Protein AF-A0A3M1RL80-F1 (afdb_mon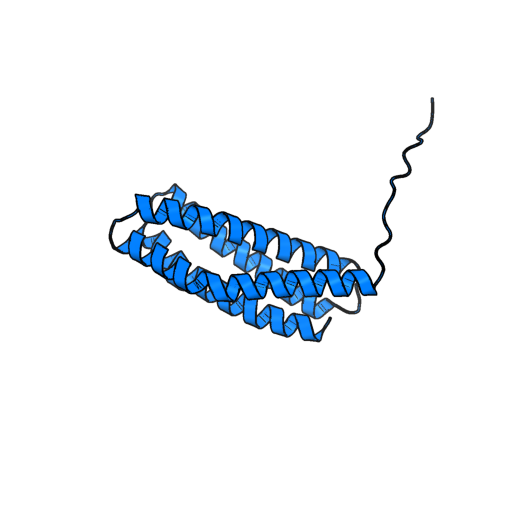omer)

Secondary structure (DSSP, 8-state):
--------------HHHHHHHHHHHHHHHHHHHHHHHHHHHHHHHHHHTT-HHHHHHHHHHHHHHHHHHHHHHHHHHHHHHTSTTT-HHHHHHHHHHHHHHHHHHHHHHHHHHTT-HHHHHHIIIIIIHHHHH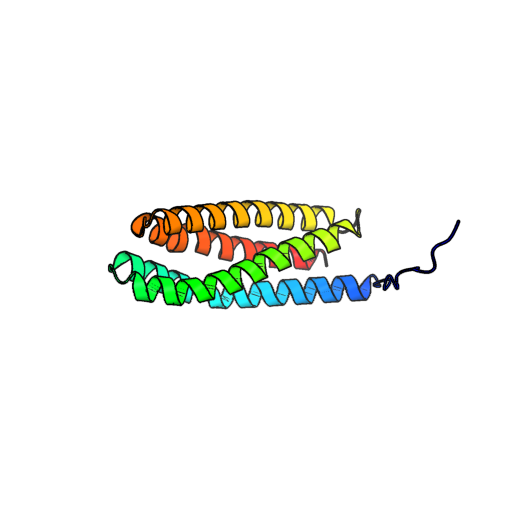HHHHHHHHHTTT-

Mean predicted aligned error: 6.66 Å

pLDDT: mean 86.74, std 13.27, range [39.88, 98.0]

Nearest PDB structures (foldseek):
  8tn1-assembly1_B  TM=6.258E-01  e=5.492E-02  synthetic construct
  6s18-assembly1_B  TM=5.644E-01  e=1.049E-01  Pseudomonas putida KT2440
  7waw-assembly1_A  TM=2.823E-01  e=8.370E+00  Candidatus Arsenophonus nilaparvatae
  8a1g-assembly1_C  TM=2.510E-01  e=9.246E+00  Homo sapiens

Sequence (146 aa):
MTTSEACKNEKIITKEELYELANQAILSAEEFCFSANDRIMNIAGNFRMGNEEAANEEFATVIDDLQMISQLLSDLKIMFDMEEDNFSKAKEIIFNEEQKFLTTVNEILDAQQKEDWILMADLLEFELTAFISSLNNNLKAVKKFI

Structure (mmCIF, N/CA/C/O backbone):
data_AF-A0A3M1RL80-F1
#
_entry.id   AF-A0A3M1RL80-F1
#
loop_
_atom_site.group_PDB
_atom_site.id
_atom_site.type_symbol
_atom_site.label_atom_id
_atom_site.label_alt_id
_atom_site.label_comp_id
_atom_site.label_asym_id
_atom_site.label_entity_id
_atom_site.label_seq_id
_atom_site.pdbx_PDB_ins_code
_atom_site.Cartn_x
_atom_site.Cartn_y
_atom_site.Cartn_z
_atom_site.occupancy
_atom_site.B_iso_or_equiv
_atom_site.auth_seq_id
_atom_site.auth_comp_id
_atom_site.auth_asym_id
_atom_site.auth_atom_id
_atom_site.pdbx_PDB_model_num
ATOM 1 N N . MET A 1 1 ? -2.324 32.127 -39.993 1.00 39.88 1 MET A N 1
ATOM 2 C CA . MET A 1 1 ? -1.850 30.840 -40.543 1.00 39.88 1 MET A CA 1
ATOM 3 C C . MET A 1 1 ? -0.359 30.779 -40.263 1.00 39.88 1 MET A C 1
ATOM 5 O O . MET A 1 1 ? 0.344 31.664 -40.719 1.00 39.88 1 MET A O 1
ATOM 9 N N . THR A 1 2 ? 0.015 30.006 -39.233 1.00 41.16 2 THR A N 1
ATOM 10 C CA . THR A 1 2 ? 0.824 28.755 -39.314 1.00 41.16 2 THR A CA 1
ATOM 11 C C . THR A 1 2 ? 2.324 29.072 -39.291 1.00 41.16 2 THR A C 1
ATOM 13 O O . THR A 1 2 ? 2.760 29.880 -40.091 1.00 41.16 2 THR A O 1
ATOM 16 N N . THR A 1 3 ? 3.167 28.543 -38.403 1.00 43.28 3 THR A N 1
ATOM 17 C CA . THR A 1 3 ? 3.102 27.324 -37.577 1.00 43.28 3 THR A CA 1
ATOM 18 C C . THR A 1 3 ? 4.124 27.414 -36.434 1.00 43.28 3 THR A C 1
ATOM 20 O O . THR A 1 3 ? 5.267 27.770 -36.674 1.00 43.28 3 THR A O 1
ATOM 23 N N . SER A 1 4 ? 3.690 27.038 -35.226 1.00 48.62 4 SER A N 1
ATOM 24 C CA . SER A 1 4 ? 4.363 26.111 -34.297 1.00 48.62 4 SER A CA 1
ATOM 25 C C . SER A 1 4 ? 5.903 26.139 -34.201 1.00 48.62 4 SER A C 1
ATOM 27 O O . SER A 1 4 ? 6.563 25.274 -34.771 1.00 48.62 4 SER A O 1
ATOM 29 N N . GLU A 1 5 ? 6.456 27.004 -33.349 1.00 47.84 5 GLU A N 1
ATOM 30 C CA . GLU A 1 5 ? 7.741 26.753 -32.673 1.00 47.84 5 GLU A CA 1
ATOM 31 C C . GLU A 1 5 ? 7.481 26.431 -31.198 1.00 47.84 5 GLU A C 1
ATOM 33 O O . GLU A 1 5 ? 7.495 27.289 -30.323 1.00 47.84 5 GLU A O 1
ATOM 38 N N . ALA A 1 6 ? 7.191 25.162 -30.933 1.00 45.91 6 ALA A N 1
ATOM 39 C CA . ALA A 1 6 ? 7.261 24.583 -29.599 1.00 45.91 6 ALA A CA 1
ATOM 40 C C . ALA A 1 6 ? 7.693 23.119 -29.741 1.00 45.91 6 ALA A C 1
ATOM 42 O O . ALA A 1 6 ? 6.968 22.199 -29.365 1.00 45.91 6 ALA A O 1
ATOM 43 N N . CYS A 1 7 ? 8.867 22.892 -30.340 1.00 41.84 7 CYS A N 1
ATOM 44 C CA . CYS A 1 7 ? 9.560 21.621 -30.156 1.00 41.84 7 CYS A CA 1
ATOM 45 C C . CYS A 1 7 ? 10.005 21.565 -28.696 1.00 41.84 7 CYS A C 1
ATOM 47 O O . CYS A 1 7 ? 10.957 22.226 -28.285 1.00 41.84 7 CYS A O 1
ATOM 49 N N . LYS A 1 8 ? 9.222 20.828 -27.911 1.00 49.59 8 LYS A N 1
ATOM 50 C CA . LYS A 1 8 ? 9.506 20.457 -26.532 1.00 49.59 8 LYS A CA 1
ATOM 51 C C . LYS A 1 8 ? 10.906 19.846 -26.457 1.00 49.59 8 LYS A C 1
ATOM 53 O O . LYS A 1 8 ? 11.241 18.962 -27.239 1.00 49.59 8 LYS A O 1
ATOM 58 N N . ASN A 1 9 ? 11.692 20.311 -25.491 1.00 43.69 9 ASN A N 1
ATOM 59 C CA . ASN A 1 9 ? 12.880 19.615 -25.011 1.00 43.69 9 ASN A CA 1
ATOM 60 C C . ASN A 1 9 ? 12.437 18.291 -24.369 1.00 43.69 9 ASN A C 1
ATOM 62 O O . ASN A 1 9 ? 12.248 18.219 -23.156 1.00 43.69 9 ASN A O 1
ATOM 66 N N . GLU A 1 10 ? 12.215 17.254 -25.170 1.00 50.84 10 GLU A N 1
ATOM 67 C CA . GLU A 1 10 ? 12.104 15.888 -24.665 1.00 50.84 10 GLU A CA 1
ATOM 68 C C . GLU A 1 10 ? 13.522 15.422 -24.329 1.00 50.84 10 GLU A C 1
ATOM 70 O O . GLU A 1 10 ? 14.344 15.164 -25.209 1.00 50.84 10 GLU A O 1
ATOM 75 N N . LYS A 1 11 ? 13.850 15.410 -23.032 1.00 59.22 11 LYS A N 1
ATOM 76 C CA . LYS A 1 11 ? 15.106 14.838 -22.549 1.00 59.22 11 LYS A CA 1
ATOM 77 C C . LYS A 1 11 ? 15.066 13.342 -22.865 1.00 59.22 11 LYS A C 1
ATOM 79 O O . LYS A 1 11 ? 14.300 12.608 -22.248 1.00 59.22 11 LYS A O 1
ATOM 84 N N . ILE A 1 12 ? 15.871 12.906 -23.830 1.00 67.56 12 ILE A N 1
ATOM 85 C CA . ILE A 1 12 ? 16.090 11.483 -24.098 1.00 67.56 12 ILE A CA 1
ATOM 86 C C . ILE A 1 12 ? 16.845 10.929 -22.888 1.00 67.56 12 ILE A C 1
ATOM 88 O O . ILE A 1 12 ? 17.990 11.311 -22.655 1.00 67.56 12 ILE A O 1
ATOM 92 N N . ILE A 1 13 ? 16.180 10.092 -22.096 1.00 72.19 13 ILE A N 1
ATOM 93 C CA . ILE A 1 13 ? 16.793 9.362 -20.984 1.00 72.19 13 ILE A CA 1
ATOM 94 C C . ILE A 1 13 ? 17.523 8.155 -21.578 1.00 72.19 13 ILE A C 1
ATOM 96 O O . ILE A 1 13 ? 16.987 7.449 -22.434 1.00 72.19 13 ILE A O 1
ATOM 100 N N . THR A 1 14 ? 18.767 7.943 -21.167 1.00 81.12 14 THR A N 1
ATOM 101 C CA . THR A 1 14 ? 19.545 6.772 -21.574 1.00 81.12 14 THR A CA 1
ATOM 102 C C . THR A 1 14 ? 19.075 5.521 -20.832 1.00 81.12 14 THR A C 1
ATOM 104 O O . THR A 1 14 ? 18.502 5.597 -19.747 1.00 81.12 14 THR A O 1
ATOM 107 N N . LYS A 1 15 ? 19.351 4.338 -21.390 1.00 79.06 15 LYS A N 1
ATOM 108 C CA . LYS A 1 15 ? 19.045 3.066 -20.721 1.00 79.06 15 LYS A CA 1
ATOM 109 C C . LYS A 1 15 ? 19.686 2.987 -19.331 1.00 79.06 15 LYS A C 1
ATOM 111 O O . LYS A 1 15 ? 19.033 2.574 -18.390 1.00 79.06 15 LYS A O 1
ATOM 116 N N . GLU A 1 16 ? 20.932 3.422 -19.180 1.00 82.94 16 GLU A N 1
ATOM 117 C CA . GLU A 1 16 ? 21.629 3.419 -17.886 1.00 82.94 16 GLU A CA 1
ATOM 118 C C . GLU A 1 16 ? 20.925 4.311 -16.849 1.00 82.94 16 GLU A C 1
ATOM 120 O O . GLU A 1 16 ? 20.613 3.846 -15.755 1.00 82.94 16 GLU A O 1
ATOM 125 N N . GLU A 1 17 ? 20.549 5.538 -17.229 1.00 83.12 17 GLU A N 1
ATOM 126 C CA . GLU A 1 17 ? 19.779 6.446 -16.365 1.00 83.12 17 GLU A CA 1
ATOM 127 C C . GLU A 1 17 ? 18.405 5.866 -15.978 1.00 83.12 17 GLU A C 1
ATOM 129 O O . GLU A 1 17 ? 17.948 6.061 -14.853 1.00 83.12 17 GLU A O 1
ATOM 134 N N . LEU A 1 18 ? 17.743 5.127 -16.877 1.00 81.56 18 LEU A N 1
ATOM 135 C CA . LEU A 1 18 ? 16.462 4.469 -16.590 1.00 81.56 18 LEU A CA 1
ATOM 136 C C . LEU A 1 18 ? 16.607 3.399 -15.494 1.00 81.56 18 LEU A C 1
ATOM 138 O O . LEU A 1 18 ? 15.780 3.318 -14.587 1.00 81.56 18 LEU A O 1
ATOM 142 N N . TYR A 1 19 ? 17.674 2.600 -15.555 1.00 83.94 19 TYR A N 1
ATOM 143 C CA . TYR A 1 19 ? 17.965 1.563 -14.562 1.00 83.94 19 TYR A CA 1
ATOM 144 C C . TYR A 1 19 ? 18.367 2.170 -13.211 1.00 83.94 19 TYR A C 1
ATOM 146 O O . TYR A 1 19 ? 17.979 1.651 -12.163 1.00 83.94 19 TYR A O 1
ATOM 154 N N . GLU A 1 20 ? 19.119 3.275 -13.207 1.00 86.56 20 GLU A N 1
ATOM 155 C CA . GLU A 1 20 ? 19.445 4.006 -11.978 1.00 86.56 20 GLU A CA 1
ATOM 156 C C . GLU A 1 20 ? 18.190 4.570 -11.303 1.00 86.56 20 GLU A C 1
ATOM 158 O O . GLU A 1 20 ? 18.013 4.388 -10.096 1.00 86.56 20 GLU A O 1
ATOM 163 N N . LEU A 1 21 ? 17.290 5.188 -12.075 1.00 85.75 21 LEU A N 1
ATOM 164 C CA . LEU A 1 21 ? 16.017 5.707 -11.568 1.00 85.75 21 LEU A CA 1
ATOM 165 C C . LEU A 1 21 ? 15.137 4.591 -10.998 1.00 85.75 21 LEU A C 1
ATOM 167 O O . LEU A 1 21 ? 14.611 4.734 -9.894 1.00 85.75 21 LEU A O 1
ATOM 171 N N . ALA A 1 22 ? 15.024 3.460 -11.700 1.00 86.19 22 ALA A N 1
ATOM 172 C CA . ALA A 1 22 ? 14.269 2.311 -11.212 1.00 86.19 22 ALA A CA 1
ATOM 173 C C . ALA A 1 22 ? 14.864 1.752 -9.908 1.00 86.19 22 ALA A C 1
ATOM 175 O O . ALA A 1 22 ? 14.131 1.443 -8.970 1.00 86.19 22 ALA A O 1
ATOM 176 N N . ASN A 1 23 ? 16.194 1.671 -9.802 1.00 88.75 23 ASN A N 1
ATOM 177 C CA . ASN A 1 23 ? 16.857 1.221 -8.579 1.00 88.75 23 ASN A CA 1
ATOM 178 C C . ASN A 1 23 ? 16.646 2.181 -7.403 1.00 88.75 23 ASN A C 1
ATOM 180 O O . ASN A 1 23 ? 16.370 1.720 -6.295 1.00 88.75 23 ASN A O 1
ATOM 184 N N . GLN A 1 24 ? 16.747 3.494 -7.628 1.00 89.00 24 GLN A N 1
ATOM 185 C CA . GLN A 1 24 ? 16.472 4.500 -6.598 1.00 89.00 24 GLN A CA 1
ATOM 186 C C . GLN A 1 24 ? 15.025 4.421 -6.119 1.00 89.00 24 GLN A C 1
ATOM 188 O O . GLN A 1 24 ? 14.791 4.365 -4.914 1.00 89.00 24 GLN A O 1
ATOM 193 N N . ALA A 1 25 ? 14.076 4.322 -7.053 1.00 86.62 25 ALA A N 1
ATOM 194 C CA . ALA A 1 25 ? 12.671 4.113 -6.739 1.00 86.62 25 ALA A CA 1
ATOM 195 C C . ALA A 1 25 ? 12.497 2.873 -5.850 1.00 86.62 25 ALA A C 1
ATOM 197 O O . ALA A 1 25 ? 11.950 2.967 -4.756 1.00 86.62 25 ALA A O 1
ATOM 198 N N . ILE A 1 26 ? 13.045 1.720 -6.239 1.00 88.94 26 ILE A N 1
ATOM 199 C CA . ILE A 1 26 ? 12.896 0.499 -5.437 1.00 88.94 26 ILE A CA 1
ATOM 200 C C . ILE A 1 26 ? 13.514 0.642 -4.039 1.00 88.94 26 ILE A C 1
ATOM 202 O O . ILE A 1 26 ? 12.924 0.171 -3.069 1.00 88.94 26 ILE A O 1
ATOM 206 N N . LEU A 1 27 ? 14.678 1.286 -3.914 1.00 89.69 27 LEU A N 1
ATOM 207 C CA . LEU A 1 27 ? 15.306 1.528 -2.611 1.00 89.69 27 LEU A CA 1
ATOM 208 C C . LEU A 1 27 ? 14.411 2.373 -1.698 1.00 89.69 27 LEU A C 1
ATOM 210 O O . LEU A 1 27 ? 14.193 1.991 -0.551 1.00 89.69 27 LEU A O 1
ATOM 214 N N . SER A 1 28 ? 13.826 3.455 -2.214 1.00 87.12 28 SER A N 1
ATOM 215 C CA . SER A 1 28 ? 12.900 4.289 -1.442 1.00 87.12 28 SER A CA 1
ATOM 216 C C . SER A 1 28 ? 11.660 3.516 -0.978 1.00 87.12 28 SER A C 1
ATOM 218 O O . SER A 1 28 ? 11.232 3.670 0.167 1.00 87.12 28 SER A O 1
ATOM 220 N N . ALA A 1 29 ? 11.102 2.630 -1.812 1.00 87.75 29 ALA A N 1
ATOM 221 C CA . ALA A 1 29 ? 9.987 1.781 -1.384 1.00 87.75 29 ALA A CA 1
ATOM 222 C C . ALA A 1 29 ? 10.391 0.762 -0.308 1.00 87.75 29 ALA A C 1
ATOM 224 O O . ALA A 1 29 ? 9.608 0.497 0.603 1.00 87.75 29 ALA A O 1
ATOM 225 N N . GLU A 1 30 ? 11.591 0.183 -0.384 1.00 89.56 30 GLU A N 1
ATOM 226 C CA . GLU A 1 30 ? 12.085 -0.736 0.647 1.00 89.56 30 GLU A CA 1
ATOM 227 C C . GLU A 1 30 ? 12.272 -0.035 2.002 1.00 89.56 30 GLU A C 1
ATOM 229 O O . GLU A 1 30 ? 11.908 -0.603 3.035 1.00 89.56 30 GLU A O 1
ATOM 234 N N . GLU A 1 31 ? 12.787 1.198 2.008 1.00 87.56 31 GLU A N 1
ATOM 235 C CA . GLU A 1 31 ? 12.930 2.025 3.216 1.00 87.56 31 GLU A CA 1
ATOM 236 C C . GLU A 1 31 ? 11.573 2.351 3.854 1.00 87.56 31 GLU A C 1
ATOM 238 O O . GLU A 1 31 ? 11.406 2.233 5.075 1.00 87.56 31 GLU A O 1
ATOM 243 N N . PHE A 1 32 ? 10.572 2.683 3.032 1.00 85.75 32 PHE A N 1
ATOM 244 C CA . PHE A 1 32 ? 9.195 2.816 3.501 1.00 85.75 32 PHE A CA 1
ATOM 245 C C . PHE A 1 32 ? 8.697 1.507 4.122 1.00 85.75 32 PHE A C 1
ATOM 247 O O . PHE A 1 32 ? 8.270 1.500 5.275 1.00 85.75 32 PHE A O 1
ATOM 254 N N . CYS A 1 33 ? 8.808 0.385 3.403 1.00 87.69 33 CYS A N 1
ATOM 255 C CA . CYS A 1 33 ? 8.305 -0.904 3.881 1.00 87.69 33 CYS A CA 1
ATOM 256 C C . CYS A 1 33 ? 8.926 -1.310 5.226 1.00 87.69 33 CYS A C 1
ATOM 258 O O . CYS A 1 33 ? 8.269 -1.947 6.047 1.00 87.69 33 CYS A O 1
ATOM 260 N N . PHE A 1 34 ? 10.191 -0.952 5.455 1.00 84.44 34 PHE A N 1
ATOM 261 C CA . PHE A 1 34 ? 10.886 -1.231 6.708 1.00 84.44 34 PHE A CA 1
ATOM 262 C C . PHE A 1 34 ? 10.378 -0.380 7.881 1.00 84.44 34 PHE A C 1
ATOM 264 O O . PHE A 1 34 ? 10.305 -0.875 9.002 1.00 84.44 34 PHE A O 1
ATOM 271 N N . SER A 1 35 ? 10.028 0.885 7.637 1.00 84.50 35 SER A N 1
ATOM 272 C CA . SER A 1 35 ? 9.644 1.841 8.687 1.00 84.50 35 SER A CA 1
ATOM 273 C C . SER A 1 35 ? 8.135 1.933 8.946 1.00 84.50 35 SER A C 1
ATOM 275 O O . SER A 1 35 ? 7.724 2.422 9.998 1.00 84.50 35 SER A O 1
ATOM 277 N N . ALA A 1 36 ? 7.303 1.460 8.016 1.00 87.06 36 ALA A N 1
ATOM 278 C CA . ALA A 1 36 ? 5.857 1.651 8.063 1.00 87.06 36 ALA A CA 1
ATOM 279 C C . ALA A 1 36 ? 5.126 0.718 9.041 1.00 87.06 36 ALA A C 1
ATOM 281 O O . ALA A 1 36 ? 4.168 1.149 9.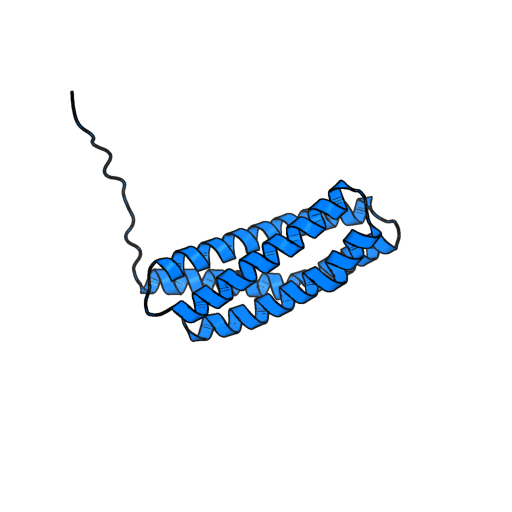679 1.00 87.06 36 ALA A O 1
ATOM 282 N N . ASN A 1 37 ? 5.571 -0.536 9.185 1.00 87.69 37 ASN A N 1
ATOM 283 C CA . ASN A 1 37 ? 4.818 -1.559 9.923 1.00 87.69 37 ASN A CA 1
ATOM 284 C C . ASN A 1 37 ? 4.544 -1.173 11.382 1.00 87.69 37 ASN A C 1
ATOM 286 O O . ASN A 1 37 ? 3.396 -1.224 11.811 1.00 87.69 37 ASN A O 1
ATOM 290 N N . ASP A 1 38 ? 5.562 -0.749 12.132 1.00 90.25 38 ASP A N 1
ATOM 291 C CA . ASP A 1 38 ? 5.385 -0.416 13.552 1.00 90.25 38 ASP A CA 1
ATOM 292 C C . ASP A 1 38 ? 4.425 0.769 13.742 1.00 90.25 38 ASP A C 1
ATOM 294 O O . ASP A 1 38 ? 3.588 0.751 14.645 1.00 90.25 38 ASP A O 1
ATOM 298 N N . ARG A 1 39 ? 4.490 1.770 12.850 1.00 92.12 39 ARG A N 1
ATOM 299 C CA . ARG A 1 39 ? 3.573 2.923 12.860 1.00 92.12 39 ARG A CA 1
ATOM 300 C C . ARG A 1 39 ? 2.139 2.497 12.559 1.00 92.12 39 ARG A C 1
ATOM 302 O O . ARG A 1 39 ? 1.224 2.864 13.284 1.00 92.12 39 ARG A O 1
ATOM 309 N N . ILE A 1 40 ? 1.942 1.676 11.529 1.00 94.75 40 ILE A N 1
ATOM 310 C CA . ILE A 1 40 ? 0.619 1.166 11.140 1.00 94.75 40 ILE A CA 1
ATOM 311 C C . ILE A 1 40 ? -0.009 0.359 12.279 1.00 94.75 40 ILE A C 1
ATOM 313 O O . ILE A 1 40 ? -1.183 0.551 12.596 1.00 94.75 40 ILE A O 1
ATOM 317 N N . MET A 1 41 ? 0.779 -0.490 12.943 1.00 94.75 41 MET A N 1
ATOM 318 C CA . MET A 1 41 ? 0.321 -1.260 14.101 1.00 94.75 41 MET A CA 1
ATOM 319 C C . MET A 1 41 ? -0.058 -0.358 15.282 1.00 94.75 41 MET A C 1
ATOM 321 O O . MET A 1 41 ? -1.052 -0.622 15.959 1.00 94.75 41 MET A O 1
ATOM 325 N N . ASN A 1 42 ? 0.699 0.716 15.524 1.00 95.19 42 ASN A N 1
ATOM 326 C CA . ASN A 1 42 ? 0.378 1.697 16.560 1.00 95.19 42 ASN A CA 1
ATOM 327 C C . ASN A 1 42 ? -0.953 2.416 16.274 1.00 95.19 42 ASN A C 1
ATOM 329 O O . ASN A 1 42 ? -1.824 2.477 17.142 1.00 95.19 42 ASN A O 1
ATOM 333 N N . ILE A 1 43 ? -1.151 2.876 15.035 1.00 96.38 43 ILE A N 1
ATOM 334 C CA . ILE A 1 43 ? -2.396 3.516 14.586 1.00 96.38 43 ILE A CA 1
ATOM 335 C C . ILE A 1 43 ? -3.587 2.565 14.757 1.00 96.38 43 ILE A C 1
ATOM 337 O O . ILE A 1 43 ? -4.602 2.943 15.345 1.00 96.38 43 ILE A O 1
ATOM 341 N N . ALA A 1 44 ? -3.460 1.317 14.293 1.00 97.06 44 ALA A N 1
ATOM 342 C CA . ALA A 1 44 ? -4.500 0.301 14.448 1.00 97.06 44 ALA A CA 1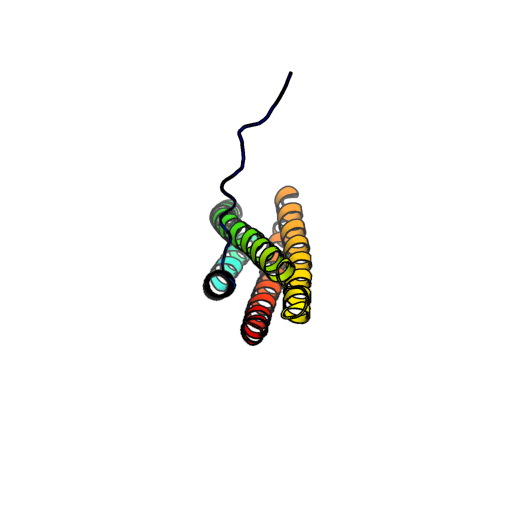
ATOM 343 C C . ALA A 1 44 ? -4.842 0.068 15.930 1.00 97.06 44 ALA A C 1
ATOM 345 O O . ALA A 1 44 ? -6.015 0.017 16.306 1.00 97.06 44 ALA A O 1
ATOM 346 N N . GLY A 1 45 ? -3.823 0.004 16.794 1.00 96.62 45 GLY A N 1
ATOM 347 C CA . GLY A 1 45 ? -3.992 -0.079 18.243 1.00 96.62 45 GLY A CA 1
ATOM 348 C C . GLY A 1 45 ? -4.779 1.100 18.821 1.00 96.62 45 GLY A C 1
ATOM 349 O O . GLY A 1 45 ? -5.701 0.886 19.610 1.00 96.62 45 GLY A O 1
ATOM 350 N N . ASN A 1 46 ? -4.476 2.330 18.397 1.00 97.19 46 ASN A N 1
ATOM 351 C CA . ASN A 1 46 ? -5.194 3.526 18.841 1.00 97.19 46 ASN A CA 1
ATOM 352 C C . ASN A 1 46 ? -6.672 3.507 18.426 1.00 97.19 46 ASN A C 1
ATOM 354 O O . ASN A 1 46 ? -7.530 3.797 19.262 1.00 97.19 46 ASN A O 1
ATOM 358 N N . PHE A 1 47 ? -6.994 3.081 17.200 1.00 97.19 47 PHE A N 1
ATOM 359 C CA . PHE A 1 47 ? -8.389 2.884 16.790 1.00 97.19 47 PHE A CA 1
ATOM 360 C C . PHE A 1 47 ? -9.104 1.836 17.657 1.00 97.19 47 PHE A C 1
ATOM 362 O O . PHE A 1 47 ? -10.217 2.081 18.119 1.00 97.19 47 PHE A O 1
ATOM 369 N N . ARG A 1 48 ? -8.459 0.702 17.978 1.00 95.62 48 ARG A N 1
ATOM 370 C CA . ARG A 1 48 ? -9.050 -0.326 18.864 1.00 95.62 48 ARG A CA 1
ATOM 371 C C . ARG A 1 48 ? -9.285 0.166 20.295 1.00 95.62 48 ARG A C 1
ATOM 373 O O . ARG A 1 48 ? -10.183 -0.335 20.969 1.00 95.62 48 ARG A O 1
ATOM 380 N N . MET A 1 49 ? -8.472 1.105 20.772 1.00 96.62 49 MET A N 1
ATOM 381 C CA . MET A 1 49 ? -8.595 1.685 22.113 1.00 96.62 49 MET A CA 1
ATOM 382 C C . MET A 1 49 ? -9.622 2.823 22.195 1.00 96.62 49 MET A C 1
ATOM 384 O O . MET A 1 49 ? -9.881 3.299 23.299 1.00 96.62 49 MET A O 1
ATOM 388 N N . GLY A 1 50 ? -10.215 3.240 21.070 1.00 95.00 50 GLY A N 1
ATOM 389 C CA . GLY A 1 50 ? -11.117 4.394 21.015 1.00 95.00 50 GLY A CA 1
ATOM 390 C C . GLY A 1 50 ? -10.385 5.735 21.130 1.00 95.00 50 GLY A C 1
ATOM 391 O O . GLY A 1 50 ? -10.912 6.681 21.705 1.00 95.00 50 GLY A O 1
ATOM 392 N N . ASN A 1 51 ? -9.135 5.795 20.658 1.00 96.69 51 ASN A N 1
ATOM 393 C CA . ASN A 1 51 ? -8.326 7.013 20.587 1.00 96.69 51 ASN A CA 1
ATOM 394 C C . ASN A 1 51 ? -8.289 7.534 19.140 1.00 96.69 51 ASN A C 1
ATOM 396 O O . ASN A 1 51 ? -7.216 7.696 18.555 1.00 96.69 51 ASN A O 1
ATOM 400 N N . GLU A 1 52 ? -9.450 7.748 18.522 1.00 94.69 52 GLU A N 1
ATOM 401 C CA . GLU A 1 52 ? -9.551 7.965 17.075 1.00 94.69 52 GLU A CA 1
ATOM 402 C C . GLU A 1 52 ? -8.962 9.301 16.621 1.00 94.69 52 GLU A C 1
ATOM 404 O O . GLU A 1 52 ? -8.450 9.393 15.511 1.00 94.69 52 GLU A O 1
ATOM 409 N N . GLU A 1 53 ? -9.008 10.336 17.461 1.00 93.94 53 GLU A N 1
ATOM 410 C CA . GLU A 1 53 ? -8.423 11.647 17.147 1.00 93.94 53 GLU A CA 1
ATOM 411 C C . GLU A 1 53 ? -6.905 11.528 16.940 1.00 93.94 53 GLU A C 1
ATOM 413 O O . GLU A 1 53 ? -6.394 11.860 15.871 1.00 93.94 53 GLU A O 1
ATOM 418 N N . ALA A 1 54 ? -6.203 10.933 17.910 1.00 93.88 54 ALA A N 1
ATOM 419 C CA . ALA A 1 54 ? -4.766 10.680 17.816 1.00 93.88 54 ALA A CA 1
ATOM 420 C C . ALA A 1 54 ? -4.422 9.698 16.683 1.00 93.88 54 ALA A C 1
ATOM 422 O O . ALA A 1 54 ? -3.445 9.900 15.961 1.00 93.88 54 ALA A O 1
ATOM 423 N N . ALA A 1 55 ? -5.237 8.651 16.496 1.00 95.62 55 ALA A N 1
ATOM 424 C CA . ALA A 1 55 ? -5.047 7.693 15.410 1.00 95.62 55 ALA A CA 1
ATOM 425 C C . ALA A 1 55 ? -5.163 8.360 14.033 1.00 95.62 55 ALA A C 1
ATOM 427 O O . ALA A 1 55 ? -4.355 8.078 13.155 1.00 95.62 55 ALA A O 1
ATOM 428 N N . ASN A 1 56 ? -6.134 9.258 13.840 1.00 93.69 56 ASN A N 1
ATOM 429 C 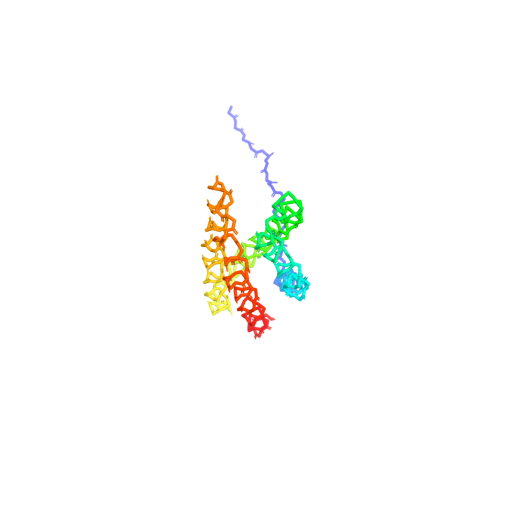CA . ASN A 1 56 ? -6.320 9.979 12.582 1.00 93.69 5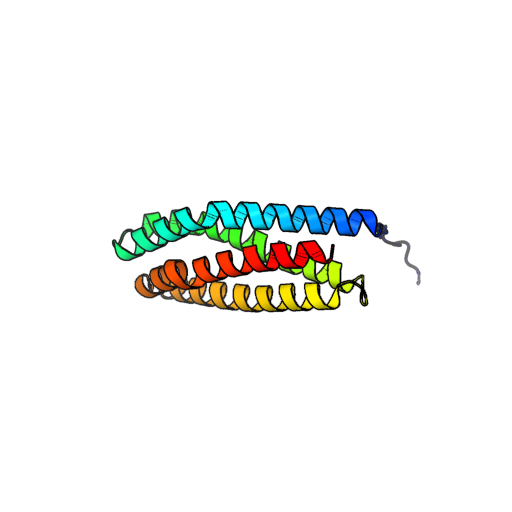6 ASN A CA 1
ATOM 430 C C . ASN A 1 56 ? -5.184 10.971 12.302 1.00 93.69 56 ASN A C 1
ATOM 432 O O . ASN A 1 56 ? -4.751 11.077 11.155 1.00 93.69 56 ASN A O 1
ATOM 436 N N . GLU A 1 57 ? -4.680 11.669 13.324 1.00 93.44 57 GLU A N 1
ATOM 437 C CA . GLU A 1 57 ? -3.507 12.542 13.178 1.00 93.44 57 GLU A CA 1
ATOM 438 C C . GLU A 1 57 ? -2.274 11.754 12.717 1.00 93.44 57 GLU A C 1
ATOM 440 O O . GLU A 1 57 ? -1.590 12.156 11.775 1.00 93.44 57 GLU A O 1
ATOM 445 N N . GLU A 1 58 ? -2.011 10.603 13.339 1.00 91.88 58 GLU A N 1
ATOM 446 C CA . GLU A 1 58 ? -0.894 9.737 12.957 1.00 91.88 58 GLU A CA 1
ATOM 447 C C . GLU A 1 58 ? -1.137 9.090 11.580 1.00 91.88 58 GLU A C 1
ATOM 449 O O . GLU A 1 58 ? -0.232 9.050 10.743 1.00 91.88 58 GLU A O 1
ATOM 454 N N . PHE A 1 59 ? -2.370 8.672 11.283 1.00 93.12 59 PHE A N 1
ATOM 455 C CA . PHE A 1 59 ? -2.739 8.088 9.994 1.00 93.12 59 PHE A CA 1
ATOM 456 C C . PHE A 1 59 ? -2.565 9.061 8.825 1.00 93.12 59 PHE A C 1
ATOM 458 O O . PHE A 1 59 ? -2.119 8.642 7.758 1.00 93.12 59 PHE A O 1
ATOM 465 N N . ALA A 1 60 ? -2.823 10.358 9.016 1.00 90.44 60 ALA A N 1
ATOM 466 C CA . ALA A 1 60 ? -2.579 11.367 7.986 1.00 90.44 60 ALA A CA 1
ATOM 467 C C . ALA A 1 60 ? -1.119 11.358 7.495 1.00 90.44 60 ALA A C 1
ATOM 469 O O . ALA A 1 60 ? -0.876 11.514 6.302 1.00 90.44 60 ALA A O 1
ATOM 470 N N . THR A 1 61 ? -0.157 11.088 8.384 1.00 86.12 61 THR A N 1
ATOM 471 C CA . THR A 1 61 ? 1.260 10.970 7.996 1.00 86.12 61 THR A CA 1
ATOM 472 C C . THR A 1 61 ? 1.546 9.709 7.178 1.00 86.12 61 THR A C 1
ATOM 474 O O . THR A 1 61 ? 2.385 9.728 6.282 1.00 86.12 61 THR A O 1
ATOM 477 N N . VAL A 1 62 ? 0.810 8.621 7.428 1.00 88.50 62 VAL A N 1
ATOM 478 C CA . VAL A 1 62 ? 0.911 7.383 6.643 1.00 88.50 62 VAL A CA 1
ATOM 479 C C . VAL A 1 62 ? 0.290 7.558 5.259 1.00 88.50 62 VAL A C 1
ATOM 481 O O . VAL A 1 62 ? 0.797 6.982 4.303 1.00 88.50 62 VAL A O 1
ATOM 484 N N . ILE A 1 63 ? -0.756 8.377 5.106 1.00 89.62 63 ILE A N 1
ATOM 485 C CA . ILE A 1 63 ? -1.347 8.671 3.789 1.00 89.62 63 ILE A CA 1
ATOM 486 C C . ILE A 1 63 ? -0.307 9.272 2.836 1.00 89.62 63 ILE 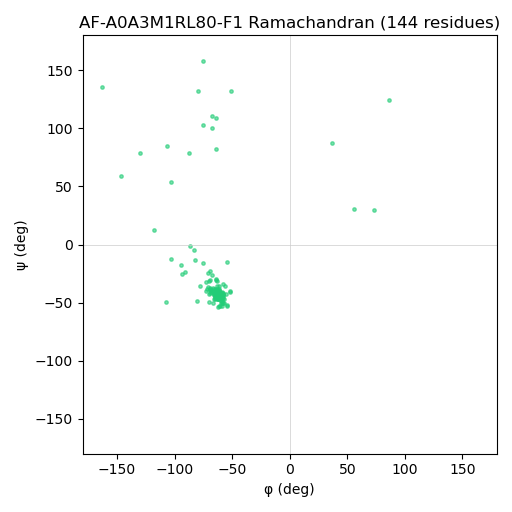A C 1
ATOM 488 O O . ILE A 1 63 ? -0.252 8.855 1.679 1.00 89.62 63 ILE A O 1
ATOM 492 N N . ASP A 1 64 ? 0.526 10.202 3.304 1.00 86.31 64 ASP A N 1
ATOM 493 C CA . ASP A 1 64 ? 1.580 10.804 2.478 1.00 86.31 64 ASP A CA 1
ATOM 494 C C . ASP A 1 64 ? 2.575 9.742 1.984 1.00 86.31 64 ASP A C 1
ATOM 496 O O . ASP A 1 64 ? 2.926 9.696 0.800 1.00 86.31 64 ASP A O 1
ATOM 500 N N . ASP A 1 65 ? 2.969 8.821 2.865 1.00 87.19 65 ASP A N 1
ATOM 501 C CA . ASP A 1 65 ? 3.841 7.713 2.490 1.00 87.19 65 ASP A CA 1
ATOM 502 C C . ASP A 1 65 ? 3.163 6.756 1.486 1.00 87.19 65 ASP A C 1
ATOM 504 O O . ASP A 1 65 ? 3.787 6.293 0.527 1.00 87.19 65 ASP A O 1
ATOM 508 N N . LEU A 1 66 ? 1.869 6.470 1.667 1.00 90.38 66 LEU A N 1
ATOM 509 C CA . LEU A 1 66 ? 1.089 5.646 0.741 1.00 90.38 66 LEU A CA 1
ATOM 510 C C . LEU A 1 66 ? 0.987 6.315 -0.639 1.00 90.38 66 LEU A C 1
ATOM 512 O O . LEU A 1 66 ? 1.139 5.648 -1.662 1.00 90.38 66 LEU A O 1
ATOM 516 N N . GLN A 1 67 ? 0.802 7.635 -0.700 1.00 90.25 67 GLN A N 1
ATOM 517 C CA . GLN A 1 67 ? 0.821 8.377 -1.964 1.00 90.25 67 GLN A CA 1
ATOM 518 C C . GLN A 1 67 ? 2.177 8.268 -2.665 1.00 90.25 67 GLN A C 1
ATOM 520 O O . GLN A 1 67 ? 2.222 8.043 -3.877 1.00 90.25 67 GLN A O 1
ATOM 525 N N . MET A 1 68 ? 3.278 8.359 -1.912 1.00 88.44 68 MET A N 1
ATOM 526 C CA . MET A 1 68 ? 4.621 8.144 -2.450 1.00 88.44 68 MET A CA 1
ATOM 527 C C . MET A 1 68 ? 4.765 6.739 -3.052 1.00 88.44 68 MET A C 1
ATOM 529 O O . MET A 1 68 ? 5.274 6.604 -4.164 1.00 88.44 68 MET A O 1
ATOM 533 N N . ILE A 1 69 ? 4.268 5.697 -2.374 1.00 90.00 69 ILE A N 1
ATOM 534 C CA . ILE A 1 69 ? 4.266 4.325 -2.908 1.00 90.00 69 ILE A CA 1
ATOM 535 C C . ILE A 1 69 ? 3.419 4.209 -4.175 1.00 90.00 6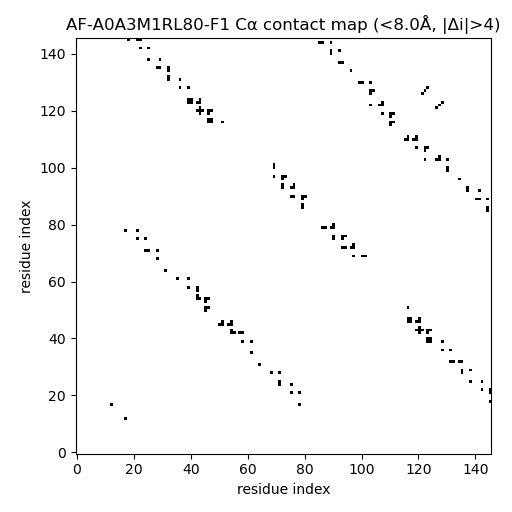9 ILE A C 1
ATOM 537 O O . ILE A 1 69 ? 3.857 3.591 -5.146 1.00 90.00 69 ILE A O 1
ATOM 541 N N . SER A 1 70 ? 2.243 4.834 -4.205 1.00 91.19 70 SER A N 1
ATOM 542 C CA . SER A 1 70 ? 1.397 4.861 -5.401 1.00 91.19 70 SER A CA 1
ATOM 543 C C . SER A 1 70 ? 2.131 5.459 -6.599 1.00 91.19 70 SER A C 1
ATOM 545 O O . SER A 1 70 ? 2.097 4.895 -7.694 1.00 91.19 70 SER A O 1
ATOM 547 N N . GLN A 1 71 ? 2.796 6.600 -6.395 1.00 90.38 71 GLN A N 1
ATOM 548 C CA . GLN A 1 71 ? 3.546 7.278 -7.448 1.00 90.38 71 GLN A CA 1
ATOM 549 C C . GLN A 1 71 ? 4.710 6.413 -7.931 1.00 90.38 71 GLN A C 1
ATOM 551 O O . GLN A 1 71 ? 4.911 6.251 -9.128 1.00 90.38 71 GLN A O 1
ATOM 556 N N . LEU A 1 72 ? 5.424 5.790 -7.000 1.00 90.50 72 LEU A N 1
ATOM 557 C CA . LEU A 1 72 ? 6.557 4.922 -7.283 1.00 90.50 72 LEU A CA 1
ATOM 558 C C . LEU A 1 72 ? 6.165 3.698 -8.118 1.00 90.50 72 LEU A C 1
ATOM 560 O O . LEU A 1 72 ? 6.848 3.370 -9.088 1.00 90.50 72 LEU A O 1
ATOM 564 N N . LEU A 1 73 ? 5.059 3.031 -7.778 1.00 91.12 73 LEU A N 1
ATOM 565 C CA . LEU A 1 73 ? 4.540 1.905 -8.562 1.00 91.12 73 LEU A CA 1
ATOM 566 C C . LEU A 1 73 ? 4.155 2.346 -9.981 1.00 91.12 73 LEU A C 1
ATOM 568 O O . LEU A 1 73 ? 4.471 1.650 -10.950 1.00 91.12 73 LEU A O 1
ATOM 572 N N . SER A 1 74 ? 3.539 3.524 -10.109 1.00 90.19 74 SER A N 1
ATOM 573 C CA . SER A 1 74 ? 3.225 4.124 -11.408 1.00 90.19 74 SER A CA 1
ATOM 574 C C . SER A 1 74 ? 4.491 4.435 -12.215 1.00 90.19 74 SER A C 1
ATOM 576 O O . SER A 1 74 ? 4.553 4.122 -13.404 1.00 90.19 74 SER A O 1
ATOM 578 N N . ASP A 1 75 ? 5.519 5.003 -11.585 1.00 88.00 75 ASP A N 1
ATOM 579 C CA . ASP A 1 75 ? 6.779 5.348 -12.244 1.00 88.00 75 ASP A CA 1
ATOM 580 C C . ASP A 1 75 ? 7.512 4.094 -12.730 1.00 88.00 75 ASP A C 1
ATOM 582 O O . ASP A 1 75 ? 7.914 4.031 -13.891 1.00 88.00 75 ASP A O 1
ATOM 586 N N . LEU A 1 76 ? 7.620 3.052 -11.896 1.00 89.19 76 LEU A N 1
ATOM 587 C CA . LEU A 1 76 ? 8.217 1.770 -12.290 1.00 89.19 76 LEU A CA 1
ATOM 588 C C . LEU A 1 76 ? 7.482 1.135 -13.473 1.00 89.19 76 LEU A C 1
ATOM 590 O O . LEU A 1 76 ? 8.115 0.618 -14.393 1.00 89.19 76 LEU A O 1
ATOM 594 N N . LYS A 1 77 ? 6.148 1.202 -13.483 1.00 88.12 77 LYS A N 1
ATOM 595 C CA . LYS A 1 77 ? 5.334 0.707 -14.595 1.00 88.12 77 LYS A CA 1
ATOM 596 C C . LYS A 1 77 ? 5.627 1.461 -15.889 1.00 88.12 77 LYS A C 1
ATOM 598 O O . LYS A 1 77 ? 5.868 0.824 -16.910 1.00 88.12 77 LYS A O 1
ATOM 603 N N . ILE A 1 78 ? 5.680 2.793 -15.833 1.00 86.38 78 ILE A N 1
ATOM 604 C CA . ILE A 1 78 ? 6.043 3.631 -16.982 1.00 86.38 78 ILE A CA 1
ATOM 605 C C . ILE A 1 78 ? 7.451 3.281 -17.480 1.00 86.38 78 ILE A C 1
ATOM 607 O O . ILE A 1 78 ? 7.644 3.134 -18.683 1.00 86.38 78 ILE A O 1
ATOM 611 N N . MET A 1 79 ? 8.425 3.105 -16.582 1.00 84.62 79 MET A N 1
ATOM 612 C CA . MET A 1 79 ? 9.796 2.743 -16.958 1.00 84.62 79 MET A CA 1
ATOM 613 C C . MET A 1 79 ? 9.865 1.372 -17.641 1.00 84.62 79 MET A C 1
ATOM 615 O O . MET A 1 79 ? 10.518 1.233 -18.673 1.00 84.62 79 MET A O 1
ATOM 619 N N . PHE A 1 80 ? 9.169 0.365 -17.110 1.00 84.69 80 PHE A N 1
ATOM 620 C CA . PHE A 1 80 ? 9.143 -0.972 -17.710 1.00 84.69 80 PHE A CA 1
ATOM 621 C C . PHE A 1 80 ? 8.352 -1.028 -19.021 1.00 84.69 80 PHE A C 1
ATOM 623 O O . PHE A 1 80 ? 8.650 -1.869 -19.866 1.00 84.69 80 PHE A O 1
ATOM 630 N N . ASP A 1 81 ? 7.398 -0.119 -19.232 1.00 83.69 81 ASP A N 1
ATOM 631 C CA . ASP A 1 81 ? 6.698 0.037 -20.511 1.00 83.69 81 ASP A CA 1
ATOM 632 C C . ASP A 1 81 ? 7.599 0.592 -21.624 1.00 83.69 81 ASP A C 1
ATOM 634 O O . ASP A 1 81 ? 7.321 0.358 -22.799 1.00 83.69 81 ASP A O 1
ATOM 638 N N . MET A 1 82 ? 8.694 1.284 -21.286 1.00 80.50 82 MET A N 1
ATOM 639 C CA . MET A 1 82 ? 9.649 1.797 -22.278 1.00 80.50 82 MET A CA 1
ATOM 640 C C . MET A 1 82 ? 10.566 0.709 -22.867 1.00 80.50 82 MET A C 1
ATOM 642 O O . MET A 1 82 ? 11.183 0.934 -23.907 1.00 80.50 82 MET A O 1
ATOM 646 N N . GLU A 1 83 ? 10.661 -0.466 -22.237 1.00 72.75 83 GLU A N 1
ATOM 647 C CA . GLU A 1 83 ? 11.552 -1.570 -22.626 1.00 72.75 83 GLU A CA 1
ATOM 648 C C . GLU A 1 83 ? 10.759 -2.896 -22.710 1.00 72.75 83 GLU A C 1
ATOM 650 O O . GLU A 1 83 ? 10.817 -3.736 -21.808 1.00 72.75 83 GLU A O 1
ATOM 655 N N . GLU A 1 84 ? 10.015 -3.087 -23.814 1.00 62.00 84 GLU A N 1
ATOM 656 C CA . GLU A 1 84 ? 9.034 -4.181 -24.008 1.00 62.00 84 GLU A CA 1
ATOM 657 C C . GLU A 1 84 ? 9.570 -5.603 -23.736 1.00 62.00 84 GLU A C 1
ATOM 659 O O . GLU A 1 84 ? 8.863 -6.417 -23.138 1.00 62.00 84 GLU A O 1
ATOM 664 N N . ASP A 1 85 ? 10.808 -5.918 -24.131 1.00 68.06 85 ASP A N 1
ATOM 665 C CA . ASP A 1 85 ? 11.314 -7.302 -24.106 1.00 68.06 85 ASP A CA 1
ATOM 666 C C . ASP A 1 85 ? 12.070 -7.689 -22.821 1.00 68.06 85 ASP A C 1
ATOM 668 O O . ASP A 1 85 ? 12.108 -8.867 -22.458 1.00 68.06 85 ASP A O 1
ATOM 672 N N . ASN A 1 86 ? 12.662 -6.730 -22.098 1.00 68.25 86 ASN A N 1
ATOM 673 C CA . ASN A 1 86 ? 13.562 -7.043 -20.977 1.00 68.25 86 ASN A CA 1
ATOM 674 C C . ASN A 1 86 ? 12.847 -7.141 -19.621 1.00 68.25 86 ASN A C 1
ATOM 676 O O . ASN A 1 86 ? 13.327 -7.841 -18.727 1.00 68.25 86 ASN A O 1
ATOM 680 N N . PHE A 1 87 ? 11.685 -6.498 -19.468 1.00 78.94 87 PHE A N 1
ATOM 681 C CA . PHE A 1 87 ? 11.027 -6.339 -18.167 1.00 78.94 87 PHE A CA 1
ATOM 682 C C . PHE A 1 87 ? 9.646 -6.983 -18.049 1.00 78.94 87 PHE A C 1
ATOM 684 O O . PHE A 1 87 ? 8.965 -6.733 -17.059 1.00 78.94 87 PHE A O 1
ATOM 691 N N . SER A 1 88 ? 9.213 -7.840 -18.981 1.00 82.25 88 SER A N 1
ATOM 692 C CA . SER A 1 88 ? 7.830 -8.361 -18.976 1.00 82.25 88 SER A CA 1
ATOM 693 C C . SER A 1 88 ? 7.400 -8.976 -17.632 1.00 82.25 88 SER A C 1
ATOM 695 O O . SER A 1 88 ? 6.307 -8.692 -17.144 1.00 82.25 88 SER A O 1
ATOM 697 N N . LYS A 1 89 ? 8.293 -9.728 -16.971 1.00 86.44 89 LYS A N 1
ATOM 698 C CA . LYS A 1 89 ? 8.055 -10.290 -15.629 1.00 86.44 89 LYS A CA 1
ATOM 699 C C . LYS A 1 89 ? 8.028 -9.230 -14.528 1.00 86.44 89 LYS A C 1
ATOM 701 O O . LYS A 1 89 ? 7.181 -9.297 -13.645 1.00 86.44 89 LYS A O 1
ATOM 706 N N . ALA A 1 90 ? 8.951 -8.268 -14.561 1.00 87.88 90 ALA A N 1
ATOM 707 C CA . ALA A 1 90 ? 8.995 -7.182 -13.582 1.00 87.88 90 ALA A CA 1
ATOM 708 C C . ALA A 1 90 ? 7.742 -6.298 -13.683 1.00 87.88 90 ALA A C 1
ATOM 710 O O . ALA A 1 90 ? 7.136 -5.964 -12.669 1.00 87.88 90 ALA A O 1
ATOM 711 N N . LYS A 1 91 ? 7.304 -6.011 -14.911 1.00 89.25 91 LYS A N 1
ATOM 712 C CA . LYS A 1 91 ? 6.066 -5.298 -15.224 1.00 89.25 91 LYS A CA 1
ATOM 713 C C . LYS A 1 91 ? 4.835 -6.013 -14.678 1.00 89.25 91 LYS A C 1
ATOM 715 O O . LYS A 1 91 ? 4.018 -5.373 -14.027 1.00 89.25 91 LYS A O 1
ATOM 720 N N . GLU A 1 92 ? 4.706 -7.319 -14.908 1.00 90.81 92 GLU A N 1
ATOM 721 C CA . GLU A 1 92 ? 3.585 -8.103 -14.374 1.00 90.81 92 GLU A CA 1
ATOM 722 C C . GLU A 1 92 ? 3.542 -8.051 -12.840 1.00 90.81 92 GLU A C 1
ATOM 724 O O . GLU A 1 92 ? 2.480 -7.840 -12.255 1.00 90.81 92 GLU A O 1
ATOM 729 N N . ILE A 1 93 ? 4.701 -8.181 -12.185 1.00 92.38 93 ILE A N 1
ATOM 730 C CA . ILE A 1 93 ? 4.810 -8.081 -10.726 1.00 92.38 93 ILE A CA 1
ATOM 731 C C . ILE A 1 93 ? 4.348 -6.700 -10.242 1.00 92.38 93 ILE A C 1
ATOM 733 O O . ILE A 1 93 ? 3.462 -6.631 -9.395 1.00 92.38 93 ILE A O 1
ATOM 737 N N . ILE A 1 94 ? 4.899 -5.611 -10.790 1.00 92.25 94 ILE A N 1
ATOM 738 C CA . ILE A 1 94 ? 4.541 -4.247 -10.367 1.00 92.25 94 ILE A CA 1
ATOM 739 C C . ILE A 1 94 ? 3.069 -3.937 -10.638 1.00 92.25 94 ILE A C 1
ATOM 741 O O . ILE A 1 94 ? 2.407 -3.369 -9.775 1.00 92.25 94 ILE A O 1
ATOM 745 N N . PHE A 1 95 ? 2.531 -4.353 -11.786 1.00 92.06 95 PHE A N 1
ATOM 746 C CA . PHE A 1 95 ? 1.116 -4.167 -12.104 1.00 92.06 95 PHE A CA 1
ATOM 747 C C . PHE A 1 95 ? 0.207 -4.855 -11.077 1.00 92.06 95 PHE A C 1
ATOM 749 O O . PHE A 1 95 ? -0.749 -4.256 -10.588 1.00 92.06 95 PHE A O 1
ATOM 756 N N . ASN A 1 96 ? 0.518 -6.100 -10.711 1.00 93.31 96 ASN A N 1
ATOM 757 C CA . ASN A 1 96 ? -0.260 -6.833 -9.716 1.00 93.31 96 ASN A CA 1
ATOM 758 C C . ASN A 1 96 ? -0.185 -6.182 -8.327 1.00 93.31 96 ASN A C 1
ATOM 760 O O . ASN A 1 96 ? -1.195 -6.136 -7.625 1.00 93.31 96 ASN A O 1
ATOM 764 N N . GLU A 1 97 ? 0.980 -5.665 -7.931 1.00 93.38 97 GLU A N 1
ATOM 765 C CA . GLU A 1 97 ? 1.111 -4.951 -6.658 1.00 93.38 97 GLU A CA 1
ATOM 766 C C . GLU A 1 97 ? 0.378 -3.601 -6.676 1.00 93.38 97 GLU A C 1
ATOM 768 O O . GLU A 1 97 ? -0.284 -3.280 -5.696 1.00 93.38 97 GLU A O 1
ATOM 773 N N . GLU A 1 98 ? 0.393 -2.853 -7.785 1.00 93.38 98 GLU A N 1
ATOM 774 C CA . GLU A 1 98 ? -0.387 -1.613 -7.951 1.00 93.38 98 GLU A CA 1
ATOM 775 C C . GLU A 1 98 ? -1.891 -1.867 -7.763 1.00 93.38 98 GLU A C 1
ATOM 777 O O . GLU A 1 98 ? -2.558 -1.145 -7.026 1.00 93.38 98 GLU A O 1
ATOM 782 N N . GLN A 1 99 ? -2.437 -2.926 -8.369 1.00 94.06 99 GLN A N 1
ATOM 783 C CA . GLN A 1 99 ? -3.862 -3.251 -8.227 1.00 94.06 99 GLN A CA 1
ATOM 784 C C . GLN A 1 99 ? -4.242 -3.634 -6.791 1.00 94.06 99 GLN A C 1
ATOM 786 O O . GLN A 1 99 ? -5.273 -3.185 -6.282 1.00 94.06 99 GLN A O 1
ATOM 791 N N . LYS A 1 100 ? -3.408 -4.439 -6.120 1.00 93.88 100 LYS A N 1
ATOM 792 C CA . LYS A 1 100 ? -3.612 -4.780 -4.704 1.00 93.88 100 LYS A CA 1
ATOM 793 C C . LYS A 1 100 ? -3.550 -3.535 -3.828 1.00 93.88 100 LYS A C 1
ATOM 795 O O . LYS A 1 100 ? -4.453 -3.323 -3.030 1.00 93.88 100 LYS A O 1
ATOM 800 N N . PHE A 1 101 ? -2.535 -2.697 -4.035 1.00 93.88 101 PHE A N 1
ATOM 801 C CA . PHE A 1 101 ? -2.343 -1.455 -3.297 1.00 93.88 101 PHE A CA 1
ATOM 802 C C . PHE A 1 101 ? -3.576 -0.556 -3.371 1.00 93.88 101 PHE A C 1
ATOM 804 O O . PHE A 1 101 ? -4.118 -0.156 -2.344 1.00 93.88 101 PHE A O 1
ATOM 811 N N . LEU A 1 102 ? -4.052 -0.283 -4.590 1.00 93.62 102 LEU A N 1
ATOM 812 C CA . LEU A 1 102 ? -5.221 0.565 -4.806 1.00 93.62 102 LEU A CA 1
ATOM 813 C C . LEU A 1 102 ? -6.474 -0.025 -4.157 1.00 93.62 102 LEU A C 1
ATOM 815 O O . LEU A 1 102 ? -7.272 0.719 -3.597 1.00 93.62 102 LEU A O 1
ATOM 819 N N . THR A 1 103 ? -6.638 -1.347 -4.202 1.00 95.56 103 THR A N 1
ATOM 820 C CA . THR A 1 103 ? -7.763 -2.024 -3.543 1.00 95.56 103 THR A CA 1
ATOM 821 C C . THR A 1 103 ? -7.712 -1.809 -2.030 1.00 95.56 103 THR A C 1
ATOM 823 O O . THR A 1 103 ? -8.658 -1.264 -1.468 1.00 95.56 103 THR A O 1
ATOM 826 N N . THR A 1 104 ? -6.584 -2.134 -1.390 1.00 95.81 104 THR A N 1
ATOM 827 C CA . THR A 1 104 ? -6.402 -1.996 0.062 1.00 95.81 104 THR A CA 1
ATOM 828 C C . THR A 1 104 ? -6.561 -0.549 0.530 1.00 95.81 104 THR A C 1
ATOM 830 O O . THR A 1 104 ? -7.247 -0.286 1.514 1.00 95.81 104 THR A O 1
ATOM 833 N N . VAL A 1 105 ? -5.968 0.418 -0.178 1.00 94.50 105 VAL A N 1
ATOM 834 C CA . VAL A 1 105 ? -6.080 1.839 0.190 1.00 94.50 105 VAL A CA 1
ATOM 835 C C . VAL A 1 105 ? -7.514 2.340 0.050 1.00 94.50 105 VAL A C 1
ATOM 837 O O . VAL A 1 105 ? -7.990 3.045 0.937 1.00 94.50 105 VAL A O 1
ATOM 840 N N . ASN A 1 106 ? -8.226 1.962 -1.015 1.00 95.44 106 ASN A N 1
ATOM 841 C CA . ASN A 1 106 ? -9.624 2.356 -1.180 1.00 95.44 106 ASN A CA 1
ATOM 842 C C . ASN A 1 106 ? -10.508 1.797 -0.060 1.00 95.44 106 ASN A C 1
ATOM 844 O O . ASN A 1 106 ? -11.347 2.524 0.458 1.00 95.44 106 ASN A O 1
ATOM 848 N N . GLU A 1 107 ? -10.295 0.548 0.358 1.00 97.44 107 GLU A N 1
ATOM 849 C CA . GLU A 1 107 ? -11.029 -0.042 1.484 1.00 97.44 107 GLU A CA 1
ATOM 850 C C . GLU A 1 107 ? -10.766 0.708 2.799 1.00 97.44 107 GLU A C 1
ATOM 852 O O . GLU A 1 107 ? -11.704 0.967 3.556 1.00 97.44 107 GLU A O 1
ATOM 857 N N . ILE A 1 108 ? -9.516 1.116 3.052 1.00 96.44 108 ILE A N 1
ATOM 858 C CA . ILE A 1 108 ? -9.149 1.901 4.242 1.00 96.44 108 ILE A CA 1
ATOM 859 C C . ILE A 1 108 ? -9.820 3.276 4.220 1.00 96.44 108 ILE A C 1
ATOM 861 O O . ILE A 1 108 ? -10.394 3.695 5.225 1.00 96.44 108 ILE A O 1
ATOM 865 N N . LEU A 1 109 ? -9.774 3.976 3.084 1.00 94.62 109 LEU A N 1
ATOM 866 C CA . LEU A 1 109 ? -10.405 5.290 2.932 1.00 94.62 109 LEU A CA 1
ATOM 867 C C . LEU A 1 109 ? -11.930 5.202 3.062 1.00 94.62 109 LEU A C 1
ATOM 869 O O . LEU A 1 109 ? -12.545 6.057 3.699 1.00 94.62 109 LEU A O 1
ATOM 873 N N . ASP A 1 110 ? -12.538 4.148 2.521 1.00 97.19 110 ASP A N 1
ATOM 874 C CA . ASP A 1 110 ? -13.965 3.871 2.670 1.00 97.19 110 ASP A CA 1
ATOM 875 C C . ASP A 1 110 ? -14.350 3.625 4.135 1.00 97.19 110 ASP A C 1
ATOM 877 O O . ASP A 1 110 ? -15.394 4.109 4.582 1.00 97.19 110 ASP A O 1
ATOM 881 N N . ALA A 1 111 ? -13.539 2.869 4.884 1.00 97.12 111 ALA A N 1
ATOM 882 C CA . ALA A 1 111 ? -13.747 2.640 6.314 1.00 97.12 111 ALA A CA 1
ATOM 883 C C . ALA A 1 111 ? -13.604 3.945 7.110 1.00 97.12 111 ALA A C 1
ATOM 885 O O . ALA A 1 111 ? -14.470 4.263 7.927 1.00 97.12 111 ALA A O 1
ATOM 886 N N . GLN A 1 112 ? -12.577 4.745 6.802 1.00 94.62 112 GLN A N 1
ATOM 887 C CA . GLN A 1 112 ? -12.358 6.056 7.409 1.00 94.62 112 GLN A CA 1
ATOM 888 C C . GLN A 1 112 ? -13.542 7.000 7.167 1.00 94.62 112 GLN A C 1
ATOM 890 O O . GLN A 1 112 ? -14.036 7.627 8.101 1.00 94.62 112 GLN A O 1
ATOM 895 N N . GLN A 1 113 ? -14.041 7.083 5.929 1.00 95.56 113 GLN A N 1
ATOM 896 C CA . GLN A 1 113 ? -15.168 7.949 5.572 1.00 95.56 113 GLN A CA 1
ATOM 897 C C . GLN A 1 113 ? -16.471 7.548 6.282 1.00 95.56 113 GLN A C 1
ATOM 899 O O . GLN A 1 113 ? -17.323 8.398 6.543 1.00 95.56 113 GLN A O 1
ATOM 904 N N . LYS A 1 114 ? -16.640 6.255 6.572 1.00 97.62 114 LYS A N 1
ATOM 905 C CA . LYS A 1 114 ? -17.798 5.708 7.294 1.00 97.62 114 LYS A CA 1
ATOM 906 C C . LYS A 1 114 ? -17.633 5.753 8.813 1.00 97.62 114 LYS A C 1
ATOM 908 O O . LYS A 1 114 ? -18.555 5.327 9.504 1.00 97.62 114 LYS A O 1
ATOM 913 N N . GLU A 1 115 ? -16.496 6.243 9.309 1.00 96.69 115 GLU A N 1
ATOM 914 C CA . GLU A 1 115 ? -16.133 6.228 10.729 1.00 96.69 115 GLU A CA 1
ATOM 915 C C . GLU A 1 115 ? -16.158 4.806 11.331 1.00 96.69 115 GLU A C 1
ATOM 917 O O . GLU A 1 115 ? -16.453 4.604 12.509 1.00 96.69 115 GLU A O 1
ATOM 922 N N . ASP A 1 116 ? -15.860 3.788 10.513 1.00 97.75 116 ASP A N 1
ATOM 923 C CA . ASP A 1 116 ? -15.800 2.390 10.947 1.00 97.75 116 ASP A CA 1
ATOM 924 C C . ASP A 1 116 ? -14.396 2.065 11.470 1.00 97.75 116 ASP A C 1
ATOM 926 O O . ASP A 1 116 ? -13.551 1.488 10.784 1.00 97.75 116 ASP A O 1
ATOM 930 N N . TRP A 1 117 ? -14.132 2.482 12.707 1.00 96.88 117 TRP A N 1
ATOM 931 C CA . TRP A 1 117 ? -12.807 2.395 13.327 1.00 96.88 117 TRP A CA 1
ATOM 932 C C . TRP A 1 117 ? -12.349 0.964 13.608 1.00 96.88 117 TRP A C 1
ATOM 934 O O . TRP A 1 117 ? -11.149 0.692 13.618 1.00 96.88 117 TRP A O 1
ATOM 944 N N . ILE A 1 118 ? -13.292 0.037 13.799 1.00 96.81 118 ILE A N 1
ATOM 945 C CA . ILE A 1 118 ? -12.973 -1.385 13.970 1.00 96.81 118 ILE A CA 1
ATOM 946 C C . ILE A 1 118 ? -12.472 -1.945 12.641 1.00 96.81 118 ILE A C 1
ATOM 948 O O . ILE A 1 118 ? -11.397 -2.543 12.606 1.00 96.81 118 ILE A O 1
ATOM 952 N N . LEU A 1 119 ? -13.204 -1.698 11.550 1.00 97.56 119 LEU A N 1
ATOM 953 C CA . LEU A 1 119 ? -12.774 -2.115 10.220 1.00 97.56 119 LEU A CA 1
ATOM 954 C C . LEU A 1 119 ? -11.466 -1.429 9.816 1.00 97.56 119 LEU A C 1
ATOM 956 O O . LEU A 1 119 ? -10.582 -2.076 9.266 1.00 97.56 119 LEU A O 1
ATOM 960 N N . MET A 1 120 ? -11.305 -0.142 10.125 1.00 96.69 120 MET A N 1
ATOM 961 C CA . MET A 1 120 ? -10.072 0.588 9.843 1.00 96.69 120 MET A CA 1
ATOM 962 C C . MET A 1 120 ? -8.872 -0.030 10.567 1.00 96.69 120 MET A C 1
ATOM 964 O O . MET A 1 120 ? -7.830 -0.234 9.948 1.00 96.69 120 MET A O 1
ATOM 968 N N . ALA A 1 121 ? -9.020 -0.402 11.842 1.00 97.56 121 ALA A N 1
ATOM 969 C CA . ALA A 1 121 ? -7.977 -1.115 12.571 1.00 97.56 121 ALA A CA 1
ATOM 970 C C . ALA A 1 121 ? -7.651 -2.476 11.937 1.00 97.56 121 ALA A C 1
ATOM 972 O O . ALA A 1 121 ? -6.476 -2.803 11.795 1.00 97.56 121 ALA A O 1
ATOM 973 N N . ASP A 1 122 ? -8.662 -3.249 11.528 1.00 98.00 122 ASP A N 1
ATOM 974 C CA . ASP A 1 122 ? -8.458 -4.555 10.892 1.00 98.00 122 ASP A CA 1
ATOM 975 C C . ASP A 1 122 ? -7.743 -4.425 9.534 1.00 98.00 122 ASP A C 1
ATOM 977 O O . ASP A 1 122 ? -6.785 -5.152 9.265 1.00 98.00 122 ASP A O 1
ATOM 981 N N . LEU A 1 123 ? -8.150 -3.467 8.699 1.00 98.00 123 LEU A N 1
ATOM 982 C CA . LEU A 1 123 ? -7.521 -3.207 7.402 1.00 98.00 123 LEU A CA 1
ATOM 983 C C . LEU A 1 123 ? -6.067 -2.747 7.554 1.00 98.00 123 LEU A C 1
ATOM 985 O O . LEU A 1 123 ? -5.199 -3.181 6.799 1.00 98.00 123 LEU A O 1
ATOM 989 N N . LEU A 1 124 ? -5.780 -1.895 8.539 1.00 96.62 124 LEU A N 1
ATOM 990 C CA . LEU A 1 124 ? -4.415 -1.468 8.834 1.00 96.62 124 LEU A CA 1
ATOM 991 C C . LEU A 1 124 ? -3.565 -2.633 9.349 1.00 96.62 124 LEU A C 1
ATOM 993 O O . LEU A 1 124 ? -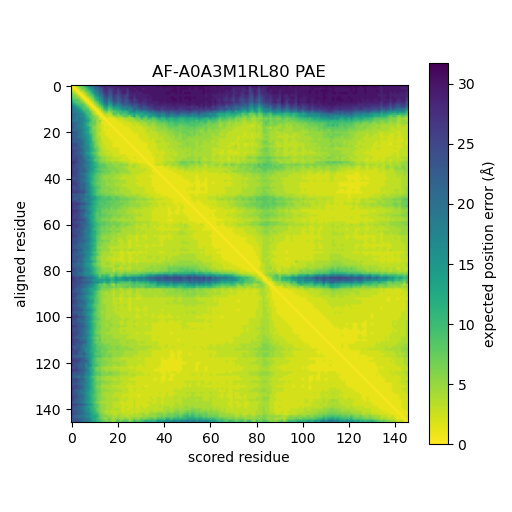2.478 -2.867 8.829 1.00 96.62 124 LEU A O 1
ATOM 997 N N . GLU A 1 125 ? -4.059 -3.369 10.344 1.00 96.06 125 GLU A N 1
ATOM 998 C CA . GLU A 1 125 ? -3.314 -4.429 11.027 1.00 96.06 125 GLU A CA 1
ATOM 999 C C . GLU A 1 125 ? -3.044 -5.635 10.129 1.00 96.06 125 GLU A C 1
ATOM 1001 O O . GLU A 1 125 ? -1.943 -6.185 10.179 1.00 96.06 125 GLU A O 1
ATOM 1006 N N . PHE A 1 126 ? -4.015 -6.044 9.313 1.00 96.00 126 PHE A N 1
ATOM 1007 C CA . PHE A 1 126 ? -3.929 -7.287 8.550 1.00 96.00 126 PHE A CA 1
ATOM 1008 C C . PHE A 1 126 ? -3.692 -7.061 7.061 1.00 96.00 126 PHE A C 1
ATOM 1010 O O . PHE A 1 126 ? -2.786 -7.675 6.503 1.00 96.00 126 PHE A O 1
ATOM 1017 N N . GLU A 1 127 ? -4.460 -6.187 6.412 1.00 96.31 127 GLU A N 1
ATOM 1018 C CA . GLU A 1 127 ? -4.387 -6.045 4.953 1.00 96.31 127 GLU A CA 1
ATOM 1019 C C . GLU A 1 127 ? -3.197 -5.178 4.530 1.00 96.31 127 GLU A C 1
ATOM 1021 O O . GLU A 1 127 ? -2.393 -5.582 3.685 1.00 96.31 127 GLU A O 1
ATOM 1026 N N . LEU A 1 128 ? -3.015 -4.009 5.153 1.00 95.12 128 LEU A N 1
ATOM 1027 C CA . LEU A 1 128 ? -1.943 -3.089 4.780 1.00 95.12 128 LEU A CA 1
ATOM 1028 C C . LEU A 1 128 ? -0.556 -3.631 5.149 1.00 95.12 128 LEU A C 1
ATOM 1030 O O . LEU A 1 128 ? 0.368 -3.548 4.338 1.00 95.12 128 LEU A O 1
ATOM 1034 N N . THR A 1 129 ? -0.391 -4.233 6.329 1.00 93.25 129 THR A N 1
ATOM 1035 C CA . THR A 1 129 ? 0.892 -4.852 6.719 1.00 93.25 129 THR A CA 1
ATOM 1036 C C . THR A 1 129 ? 1.245 -6.058 5.838 1.00 93.25 129 THR A C 1
ATOM 1038 O O . THR A 1 129 ? 2.415 -6.239 5.464 1.00 93.25 129 THR A O 1
ATOM 1041 N N . ALA A 1 130 ? 0.253 -6.873 5.455 1.00 93.44 130 ALA A N 1
ATOM 1042 C CA . ALA A 1 130 ? 0.444 -7.987 4.531 1.00 93.44 130 ALA A CA 1
ATOM 1043 C C . ALA A 1 130 ? 0.825 -7.485 3.137 1.00 93.44 130 ALA A C 1
ATOM 1045 O O . ALA A 1 130 ? 1.767 -8.013 2.533 1.00 93.44 130 ALA A O 1
ATOM 1046 N N . PHE A 1 131 ? 0.161 -6.430 2.656 1.00 94.19 131 PHE A N 1
ATOM 1047 C CA . PHE A 1 131 ? 0.523 -5.758 1.415 1.00 94.19 131 PHE A CA 1
ATOM 1048 C C . PHE A 1 131 ? 1.970 -5.248 1.456 1.00 94.19 131 PHE A C 1
ATOM 1050 O O . PHE A 1 131 ? 2.748 -5.578 0.566 1.00 94.19 131 PHE A O 1
ATOM 1057 N N . ILE A 1 132 ? 2.376 -4.521 2.502 1.00 92.81 132 ILE A N 1
ATOM 1058 C CA . ILE A 1 132 ? 3.737 -3.970 2.632 1.00 92.81 132 ILE A CA 1
ATOM 1059 C C . ILE A 1 132 ? 4.792 -5.083 2.611 1.00 92.81 132 ILE A C 1
ATOM 1061 O O . ILE A 1 132 ? 5.826 -4.976 1.944 1.00 92.81 132 ILE A O 1
ATOM 1065 N N . SER A 1 133 ? 4.519 -6.194 3.295 1.00 91.75 133 SER A N 1
ATOM 1066 C CA . SER A 1 133 ? 5.405 -7.360 3.289 1.00 91.75 133 SER A CA 1
ATOM 1067 C C . SER A 1 133 ? 5.487 -8.024 1.909 1.00 91.75 133 SER A C 1
ATOM 1069 O O . SER A 1 133 ? 6.581 -8.394 1.468 1.00 91.75 133 SER A O 1
ATOM 1071 N N . SER A 1 134 ? 4.353 -8.164 1.213 1.00 92.62 134 SER A N 1
ATOM 1072 C CA . SER A 1 134 ? 4.290 -8.650 -0.174 1.00 92.62 134 SER A CA 1
ATOM 1073 C C . SER A 1 134 ? 5.100 -7.748 -1.104 1.00 92.62 134 SER A C 1
ATOM 1075 O O . SER A 1 134 ? 5.987 -8.237 -1.809 1.00 92.62 134 SER A O 1
ATOM 1077 N N . LEU A 1 135 ? 4.870 -6.436 -1.033 1.00 93.12 135 LEU A N 1
ATOM 1078 C CA . LEU A 1 135 ? 5.530 -5.436 -1.858 1.00 93.12 135 LEU A CA 1
ATOM 1079 C C . LEU A 1 135 ? 7.050 -5.511 -1.696 1.00 93.12 135 LEU A C 1
ATOM 1081 O O . LEU A 1 135 ? 7.760 -5.656 -2.687 1.00 93.12 135 LEU A O 1
ATOM 1085 N N . ASN A 1 136 ? 7.564 -5.515 -0.463 1.00 92.06 136 ASN A N 1
ATOM 1086 C CA . ASN A 1 136 ? 9.004 -5.608 -0.199 1.00 92.06 136 ASN A CA 1
ATOM 1087 C C . ASN A 1 136 ? 9.638 -6.875 -0.811 1.00 92.06 136 ASN A C 1
ATOM 1089 O O . ASN A 1 136 ? 10.720 -6.836 -1.399 1.00 92.06 136 ASN A O 1
ATOM 1093 N N . ASN A 1 137 ? 8.961 -8.023 -0.712 1.00 92.25 137 ASN A N 1
ATOM 1094 C CA . ASN A 1 137 ? 9.452 -9.268 -1.308 1.00 92.25 137 ASN A CA 1
ATOM 1095 C C . ASN A 1 137 ? 9.451 -9.219 -2.841 1.00 92.25 137 ASN A C 1
ATOM 1097 O O . ASN A 1 137 ? 10.394 -9.691 -3.483 1.00 92.25 137 ASN A O 1
ATOM 1101 N N . ASN A 1 138 ? 8.415 -8.624 -3.424 1.00 92.62 138 ASN A N 1
ATOM 1102 C CA . ASN A 1 138 ? 8.258 -8.497 -4.866 1.00 92.62 138 ASN A CA 1
ATOM 1103 C C . ASN A 1 138 ? 9.239 -7.484 -5.466 1.00 92.62 138 ASN A C 1
ATOM 1105 O O . ASN A 1 138 ? 9.844 -7.764 -6.498 1.00 92.62 138 ASN A O 1
ATOM 1109 N N . LEU A 1 139 ? 9.505 -6.376 -4.780 1.00 91.19 139 LEU A N 1
ATOM 1110 C CA . LEU A 1 139 ? 10.527 -5.398 -5.151 1.00 91.19 139 LEU A CA 1
ATOM 1111 C C . LEU A 1 139 ? 11.936 -6.013 -5.193 1.00 91.19 139 LEU A C 1
ATOM 1113 O O . LEU A 1 139 ? 12.682 -5.808 -6.153 1.00 91.19 139 LEU A O 1
ATOM 1117 N N . LYS A 1 140 ? 12.274 -6.877 -4.229 1.00 90.31 140 LYS A N 1
ATOM 1118 C CA . LYS A 1 140 ? 13.523 -7.664 -4.258 1.00 90.31 140 LYS A CA 1
ATOM 1119 C C . LYS A 1 140 ? 13.591 -8.638 -5.433 1.00 90.31 140 LYS A C 1
ATOM 1121 O O . LYS A 1 140 ? 14.681 -8.945 -5.914 1.00 90.31 140 LYS A O 1
ATOM 1126 N N . ALA A 1 141 ? 12.454 -9.171 -5.882 1.00 89.38 141 ALA A N 1
ATOM 1127 C CA . ALA A 1 141 ? 12.400 -10.001 -7.081 1.00 89.38 141 ALA A CA 1
ATOM 1128 C C . ALA A 1 141 ? 12.576 -9.156 -8.351 1.00 89.38 141 ALA A C 1
ATOM 1130 O O . ALA A 1 141 ? 13.315 -9.567 -9.243 1.00 89.38 141 ALA A O 1
ATOM 1131 N N . VAL A 1 142 ? 11.966 -7.968 -8.396 1.00 88.31 142 VAL A N 1
ATOM 1132 C CA . VAL A 1 142 ? 12.079 -7.001 -9.496 1.00 88.31 142 VAL A CA 1
ATOM 1133 C C . VAL A 1 142 ? 13.532 -6.570 -9.716 1.00 88.31 142 VAL A C 1
ATOM 1135 O O . VAL A 1 142 ? 14.001 -6.616 -10.849 1.00 88.31 142 VAL A O 1
ATOM 1138 N N . LYS A 1 143 ? 14.290 -6.306 -8.642 1.00 86.75 143 LYS A N 1
ATOM 1139 C CA . LYS A 1 143 ? 15.741 -6.025 -8.684 1.00 86.75 143 LYS A CA 1
ATOM 1140 C C . LYS A 1 143 ? 16.601 -7.088 -9.376 1.00 86.75 143 LYS A C 1
ATOM 1142 O O . LYS A 1 143 ? 17.764 -6.838 -9.636 1.00 86.75 143 LYS A O 1
ATOM 1147 N N . LYS A 1 144 ? 16.094 -8.300 -9.625 1.00 84.12 144 LYS A N 1
ATOM 1148 C CA . LYS A 1 144 ? 16.843 -9.337 -10.362 1.00 84.12 144 LYS A CA 1
ATOM 1149 C C . LYS A 1 144 ? 16.754 -9.168 -11.879 1.00 84.12 144 LYS A C 1
ATOM 1151 O O . LYS A 1 144 ? 17.465 -9.864 -12.599 1.00 84.12 144 LYS A O 1
ATOM 1156 N N . PHE A 1 145 ? 15.834 -8.329 -12.348 1.00 79.81 145 PHE A N 1
ATOM 1157 C CA . PHE A 1 145 ? 15.604 -8.051 -13.764 1.00 79.81 145 PHE A CA 1
ATOM 1158 C C . PHE A 1 145 ? 16.192 -6.704 -14.201 1.00 79.81 145 PHE A C 1
ATOM 1160 O O . PHE A 1 145 ? 16.268 -6.449 -15.400 1.00 79.81 145 PHE A O 1
ATOM 1167 N N . ILE A 1 146 ? 16.591 -5.874 -13.234 1.00 74.44 146 ILE A N 1
ATOM 1168 C CA . ILE A 1 146 ? 17.224 -4.560 -13.394 1.00 74.44 146 ILE A CA 1
ATOM 1169 C C . ILE A 1 146 ? 18.697 -4.721 -13.027 1.00 74.44 146 ILE A C 1
ATOM 1171 O O . ILE A 1 146 ? 19.551 -4.225 -13.787 1.00 74.44 146 ILE A O 1
#

Foldseek 3Di:
DDDDDDPDPPPDQDPVNLLVLLVVLLVLLLVCLVPPQVLLLVLLVCLVVVVPVVSVVSVVVVVVVLVSVLVSLVSNLVSCVVPPPQQPVLNVLSVVLNVLSVVLVVQLVVCVVVVVSNSNSVSSNPSVNVSSVSSNVSSVVSVVSD

Solvent-accessible surface area (backbone atoms only — not comparable to full-atom values): 8012 Å² total; per-residue (Å²): 135,88,80,90,89,73,84,71,88,74,79,82,76,49,73,68,58,51,50,52,50,49,50,52,48,50,51,56,52,43,56,45,46,71,61,44,51,67,55,40,45,50,35,20,49,27,30,72,70,70,38,50,69,64,20,49,61,56,44,55,60,50,49,58,54,50,51,51,49,54,51,45,43,52,51,49,44,55,58,35,66,75,39,72,84,74,28,56,68,47,38,54,53,46,52,54,49,46,55,51,49,55,51,55,51,50,53,40,51,53,23,56,76,68,68,35,42,66,59,31,18,49,39,37,54,52,50,49,44,50,48,40,55,50,48,46,56,48,50,62,55,35,60,75,69,104

Radius of gyration: 18.78 Å; Cα contacts (8 Å, |Δi|>4): 107; chains: 1; bounding box: 39×41×63 Å